Protein AF-A0A9Q7WJM7-F1 (afdb_monomer)

Sequence (71 aa):
MLTNRDGGLVALSNIKSSLREALAPHERLRWITPHSFRRSVGTVVR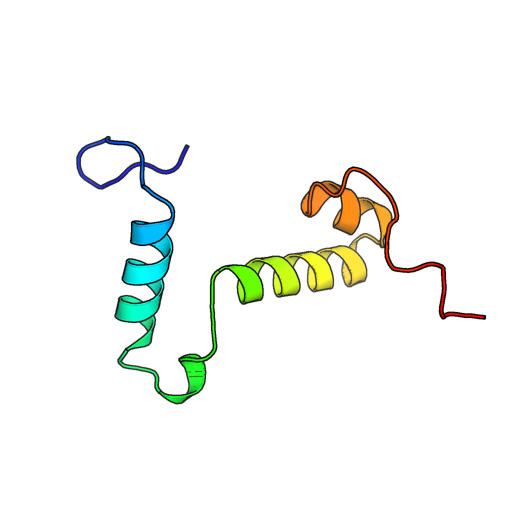DELGVEAAQQQLGHRQLATTKRHYV

Mean predicted aligned error: 7.83 Å

Secondary structure (DSSP, 8-state):
--B-TTSPBPPHHHHHHHHHHHHTT-GGGTT--HHHHHHHHHHHHHHHH-HHHHHHHHT-SS-TTSSSS--

Radius of gyration: 16.09 Å; Cα contacts (8 Å, |Δi|>4): 36; chains: 1; bounding box: 51×26×32 Å

Solvent-accessible surface area (backbone atoms only — not comparable to full-atom values): 4541 Å² total; per-residue (Å²): 134,67,57,43,100,85,69,46,78,58,52,72,68,53,56,55,51,54,52,52,59,73,33,61,89,37,73,94,50,64,87,66,48,79,63,52,54,55,51,51,52,38,48,54,35,27,77,76,61,32,65,68,52,16,36,60,76,69,66,55,93,56,86,77,90,81,79,86,80,86,124

pLDDT: mean 83.5, std 16.5, range [38.88, 97.62]

Organism: NCBI:txid319705

Foldseek 3Di:
DDADPVRHDDDPVNVQVVVCVVCVVPPVCNPDGPVNVLVVQLVVCCVPPNNVRSCVSSVPPDPPDPDPPDD

Nearest PDB structures (foldseek):
  8brs-assembly1_A  TM=4.945E-01  e=7.052E+00  Bacillus sp. FJAT-27231
  6nvy-assembly2_C  TM=4.759E-01  e=8.512E+00  Bacillus thermotolerans
  6nvw-assembly1_A  TM=4.635E-01  e=9.650E+00  Priestia megaterium

Structure (mmCIF, N/CA/C/O backbone):
data_AF-A0A9Q7WJM7-F1
#
_entry.id   AF-A0A9Q7WJM7-F1
#
loop_
_atom_site.group_PDB
_atom_site.id
_atom_site.type_symbol
_atom_site.label_atom_id
_atom_site.label_alt_id
_atom_site.label_comp_id
_atom_site.label_asym_id
_atom_site.label_entity_id
_atom_site.label_seq_id
_atom_site.pdbx_PDB_ins_code
_atom_site.Cartn_x
_atom_site.Cartn_y
_atom_site.Cartn_z
_atom_site.occupancy
_atom_site.B_iso_or_equiv
_atom_site.auth_seq_id
_atom_site.auth_comp_id
_atom_site.auth_asym_id
_atom_site.auth_atom_id
_atom_site.pdbx_PDB_model_num
ATOM 1 N N . MET A 1 1 ? 14.151 3.728 5.949 1.00 64.50 1 MET A N 1
ATOM 2 C CA . MET A 1 1 ? 14.291 4.384 4.628 1.00 64.50 1 MET A CA 1
ATOM 3 C C . MET A 1 1 ? 14.440 3.288 3.584 1.00 64.50 1 MET A C 1
ATOM 5 O O . MET A 1 1 ? 15.145 2.333 3.874 1.00 64.50 1 MET A O 1
ATOM 9 N N . LEU A 1 2 ? 13.757 3.371 2.436 1.00 77.75 2 LEU A N 1
ATOM 10 C CA . LEU A 1 2 ? 13.950 2.401 1.348 1.00 77.75 2 LEU A CA 1
ATOM 11 C C . LEU A 1 2 ? 15.225 2.754 0.578 1.00 77.75 2 LEU A C 1
ATOM 13 O O . LEU A 1 2 ? 15.359 3.886 0.104 1.00 77.75 2 LEU A O 1
ATOM 17 N N . THR A 1 3 ? 16.134 1.791 0.456 1.00 85.75 3 THR A N 1
ATOM 18 C CA . THR A 1 3 ? 17.401 1.931 -0.269 1.00 85.75 3 THR A CA 1
ATOM 19 C C . THR A 1 3 ? 17.419 1.035 -1.502 1.00 85.75 3 THR A C 1
ATOM 21 O O . THR A 1 3 ? 16.825 -0.043 -1.510 1.00 85.75 3 THR A O 1
ATOM 24 N N . ASN A 1 4 ? 18.056 1.503 -2.573 1.00 81.56 4 ASN A N 1
ATOM 25 C CA . ASN A 1 4 ? 18.318 0.693 -3.752 1.00 81.56 4 ASN A CA 1
ATOM 26 C C . ASN A 1 4 ? 19.451 -0.309 -3.449 1.00 81.56 4 ASN A C 1
ATOM 28 O O . ASN A 1 4 ? 20.051 -0.288 -2.373 1.00 81.56 4 ASN A O 1
ATOM 32 N N . ARG A 1 5 ? 19.746 -1.188 -4.410 1.00 82.12 5 ARG A N 1
ATOM 33 C CA . ARG A 1 5 ? 20.807 -2.204 -4.291 1.00 82.12 5 ARG A CA 1
ATOM 34 C C . ARG A 1 5 ? 22.206 -1.629 -4.020 1.00 82.12 5 ARG A C 1
ATOM 36 O O . ARG A 1 5 ? 23.051 -2.349 -3.508 1.00 82.12 5 ARG A O 1
ATOM 43 N N . ASP A 1 6 ? 22.416 -0.353 -4.331 1.00 87.25 6 ASP A N 1
ATOM 44 C CA . ASP A 1 6 ? 23.687 0.362 -4.190 1.00 87.25 6 ASP A CA 1
ATOM 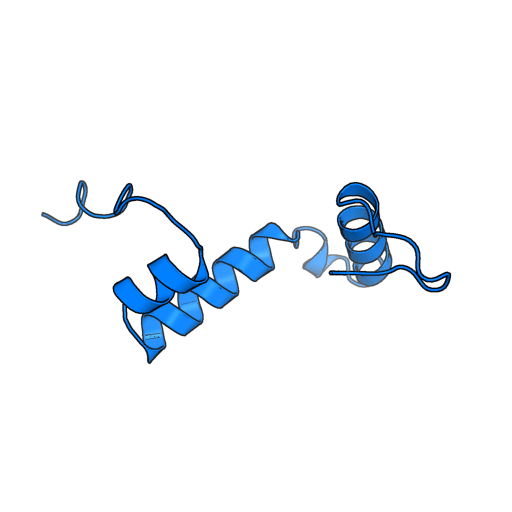45 C C . ASP A 1 6 ? 23.722 1.235 -2.918 1.00 87.25 6 ASP A C 1
ATOM 47 O O . ASP A 1 6 ? 24.635 2.033 -2.724 1.00 87.25 6 ASP A O 1
ATOM 51 N N . GLY A 1 7 ? 22.713 1.118 -2.044 1.00 84.25 7 GLY A N 1
ATOM 52 C CA . GLY A 1 7 ? 22.616 1.859 -0.780 1.00 84.25 7 GLY A CA 1
ATOM 53 C C . GLY A 1 7 ? 22.068 3.288 -0.896 1.00 84.25 7 GLY A C 1
ATOM 54 O O . GLY A 1 7 ? 21.887 3.957 0.119 1.00 84.25 7 GLY A O 1
ATOM 55 N N . GLY A 1 8 ? 21.750 3.760 -2.103 1.00 88.38 8 GLY A N 1
ATOM 56 C CA . GLY A 1 8 ? 21.137 5.067 -2.344 1.00 88.38 8 GLY A CA 1
ATOM 57 C C . GLY A 1 8 ? 19.640 5.097 -2.018 1.00 88.38 8 GLY A C 1
ATOM 58 O O . GLY A 1 8 ? 18.959 4.074 -2.064 1.00 88.38 8 GLY A O 1
ATOM 59 N N . LEU A 1 9 ? 19.092 6.276 -1.712 1.00 85.69 9 LEU A N 1
ATOM 60 C CA . LEU A 1 9 ? 17.655 6.438 -1.457 1.00 85.69 9 LEU A CA 1
ATOM 61 C C . LEU A 1 9 ? 16.826 6.115 -2.709 1.00 85.69 9 LEU A C 1
ATOM 63 O O . LEU A 1 9 ? 17.131 6.569 -3.812 1.00 85.69 9 LEU A O 1
ATOM 67 N N . VAL A 1 10 ? 15.738 5.361 -2.540 1.00 84.06 10 VAL A N 1
ATOM 68 C CA . VAL A 1 10 ? 14.829 5.046 -3.649 1.00 84.06 10 VAL A CA 1
ATOM 69 C C . VAL A 1 10 ? 13.869 6.210 -3.891 1.00 84.06 10 VAL A C 1
ATOM 71 O O . VAL A 1 10 ? 13.097 6.589 -3.009 1.00 84.06 10 VAL A O 1
ATOM 74 N N . ALA A 1 11 ? 13.857 6.738 -5.116 1.00 80.88 11 ALA A N 1
ATOM 75 C CA . ALA A 1 11 ? 12.845 7.697 -5.551 1.00 80.88 11 ALA A CA 1
ATOM 76 C C . ALA A 1 11 ? 11.464 7.030 -5.710 1.00 80.88 11 ALA A C 1
ATOM 78 O O . ALA A 1 11 ? 11.349 5.896 -6.176 1.00 80.88 11 ALA A O 1
ATOM 79 N N . LEU A 1 12 ? 10.382 7.755 -5.403 1.00 74.25 12 LEU A N 1
ATOM 80 C CA . LEU A 1 12 ? 9.005 7.246 -5.538 1.00 74.25 12 LEU A CA 1
ATOM 81 C C . LEU A 1 12 ? 8.654 6.799 -6.968 1.00 74.25 12 LEU A C 1
ATOM 83 O O . LEU A 1 12 ? 7.875 5.863 -7.153 1.00 74.25 12 LEU A O 1
ATOM 87 N N . SER A 1 13 ? 9.216 7.462 -7.980 1.00 79.06 13 SER A N 1
ATOM 88 C CA . SER A 1 13 ? 9.083 7.068 -9.387 1.00 79.06 13 SER A CA 1
ATOM 89 C C . SER A 1 13 ? 9.632 5.663 -9.637 1.00 79.06 13 SER A C 1
ATOM 91 O O . SER A 1 13 ? 8.990 4.880 -10.335 1.00 79.06 13 SER A O 1
ATOM 93 N N . ASN A 1 14 ? 10.757 5.317 -9.006 1.00 83.44 14 ASN A N 1
ATOM 94 C CA . ASN A 1 14 ? 11.384 4.005 -9.143 1.00 83.44 14 ASN A CA 1
ATOM 95 C C . ASN A 1 14 ? 10.494 2.918 -8.535 1.00 83.44 14 ASN A C 1
ATOM 97 O O . ASN A 1 14 ? 10.283 1.896 -9.169 1.00 83.44 14 ASN A O 1
ATOM 101 N N . ILE A 1 15 ? 9.863 3.173 -7.382 1.00 85.38 15 ILE A N 1
ATOM 102 C CA . ILE A 1 15 ? 8.918 2.224 -6.761 1.00 85.38 15 ILE A CA 1
ATOM 103 C C . ILE A 1 15 ? 7.732 1.931 -7.690 1.00 85.38 15 ILE A C 1
ATOM 105 O O . ILE A 1 15 ? 7.341 0.777 -7.857 1.00 85.38 15 ILE A O 1
ATOM 109 N N . LYS A 1 16 ? 7.159 2.965 -8.321 1.00 88.56 16 LYS A N 1
ATOM 110 C CA . LYS A 1 16 ? 6.047 2.794 -9.271 1.00 88.56 16 LYS A CA 1
ATOM 111 C C . LYS A 1 16 ? 6.472 2.004 -10.509 1.00 88.56 16 LYS A C 1
ATOM 113 O O . LYS A 1 16 ? 5.718 1.141 -10.953 1.00 88.56 16 LYS A O 1
ATOM 118 N N . SER A 1 17 ? 7.646 2.302 -11.064 1.00 90.81 17 SER A N 1
ATOM 119 C CA . S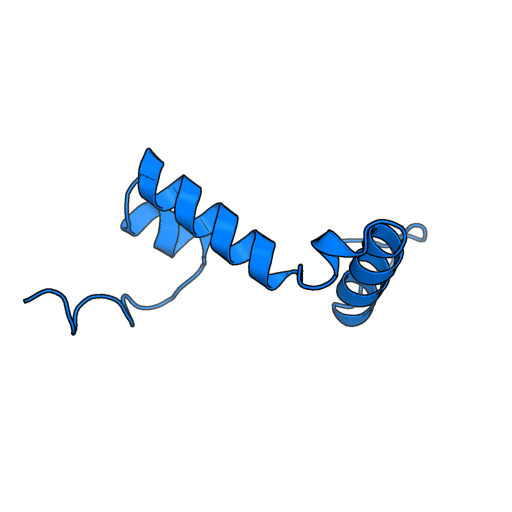ER A 1 17 ? 8.167 1.598 -12.238 1.00 90.81 17 SER A CA 1
ATOM 120 C C . SER A 1 17 ? 8.500 0.142 -11.924 1.00 90.81 17 SER A C 1
ATOM 122 O O . SER A 1 17 ? 8.009 -0.730 -12.631 1.00 90.81 17 SER A O 1
ATOM 124 N N . SER A 1 18 ? 9.200 -0.137 -10.821 1.00 91.06 18 SER A N 1
ATOM 125 C CA . SER A 1 18 ? 9.511 -1.509 -10.400 1.00 91.06 18 SER A CA 1
ATOM 126 C C . SER A 1 18 ? 8.251 -2.326 -10.116 1.00 91.06 18 SER A C 1
ATOM 128 O O . SER A 1 18 ? 8.179 -3.490 -10.496 1.00 91.06 18 SER A O 1
ATOM 130 N N . LEU A 1 19 ? 7.220 -1.725 -9.507 1.00 92.81 19 LEU A N 1
ATOM 131 C CA . LEU A 1 19 ? 5.934 -2.401 -9.329 1.00 92.81 19 LEU A CA 1
ATOM 132 C C . LEU A 1 19 ? 5.270 -2.714 -10.679 1.00 92.81 19 LEU A C 1
ATOM 134 O O . LEU A 1 19 ? 4.777 -3.820 -10.874 1.00 92.81 19 LEU A O 1
ATOM 138 N N . ARG A 1 20 ? 5.262 -1.760 -11.619 1.00 93.31 20 ARG A N 1
ATOM 139 C CA . ARG A 1 20 ? 4.695 -1.969 -12.960 1.00 93.31 20 ARG A CA 1
ATOM 140 C C . ARG A 1 20 ? 5.423 -3.086 -13.710 1.00 93.31 20 ARG A C 1
ATOM 142 O O . ARG A 1 20 ? 4.767 -3.902 -14.344 1.00 93.31 20 ARG A O 1
ATOM 149 N N . GLU A 1 21 ? 6.749 -3.126 -13.621 1.00 94.69 21 GLU A N 1
ATOM 150 C CA . GLU A 1 21 ? 7.581 -4.176 -14.220 1.00 94.69 21 GLU A CA 1
ATOM 151 C C . GLU A 1 21 ? 7.289 -5.546 -13.605 1.00 94.69 21 GLU A C 1
ATOM 153 O O . GLU A 1 21 ? 7.034 -6.499 -14.336 1.00 94.69 21 GLU A O 1
ATOM 158 N N . ALA A 1 22 ? 7.223 -5.637 -12.274 1.00 94.19 22 ALA A N 1
ATOM 159 C CA . ALA A 1 22 ? 6.897 -6.881 -11.577 1.00 94.19 22 ALA A CA 1
ATOM 160 C C . ALA A 1 22 ? 5.499 -7.419 -11.935 1.00 94.19 22 ALA A C 1
ATOM 162 O O . ALA A 1 22 ? 5.280 -8.628 -11.958 1.00 94.19 22 ALA A O 1
ATOM 163 N N . LEU A 1 23 ? 4.547 -6.530 -12.231 1.00 96.12 23 LEU A N 1
ATOM 164 C CA . LEU A 1 23 ? 3.182 -6.891 -12.616 1.00 96.12 23 LEU A CA 1
ATOM 165 C C . LEU A 1 23 ? 3.002 -7.122 -14.123 1.00 96.12 23 LEU A C 1
ATOM 167 O O . LEU A 1 23 ? 1.932 -7.577 -14.524 1.00 96.12 23 LEU A O 1
ATOM 171 N N . ALA A 1 24 ? 4.005 -6.838 -14.960 1.00 95.75 24 ALA A N 1
ATOM 172 C CA . ALA A 1 24 ? 3.895 -6.956 -16.415 1.00 95.75 24 ALA A CA 1
ATOM 173 C C . ALA A 1 24 ? 3.446 -8.352 -16.907 1.00 95.75 24 ALA A C 1
ATOM 175 O O . ALA A 1 24 ? 2.608 -8.398 -17.810 1.00 95.75 24 ALA A O 1
ATOM 176 N N . PRO A 1 25 ? 3.880 -9.482 -16.304 1.00 97.38 25 PRO A N 1
ATOM 177 C CA . PRO A 1 25 ? 3.397 -10.818 -16.678 1.00 97.38 25 PRO A CA 1
ATOM 178 C C . PRO A 1 25 ? 1.935 -11.098 -16.290 1.00 97.38 25 PRO A C 1
ATOM 180 O O . PRO A 1 25 ? 1.368 -12.117 -16.680 1.00 97.38 25 PRO A O 1
ATOM 183 N N . HIS A 1 26 ? 1.312 -10.230 -15.490 1.00 96.94 26 HIS A N 1
ATOM 184 C CA . HIS A 1 26 ? -0.004 -10.446 -14.902 1.00 96.94 26 HIS A CA 1
ATOM 185 C C . HIS A 1 26 ? -0.996 -9.385 -15.387 1.00 96.94 26 HIS A C 1
ATOM 187 O O . HIS A 1 26 ? -1.330 -8.448 -14.662 1.00 96.94 26 HIS A O 1
ATOM 193 N N . GLU A 1 27 ? -1.534 -9.555 -16.599 1.00 95.00 27 GLU A N 1
ATOM 194 C CA . GLU A 1 27 ? -2.432 -8.566 -17.221 1.00 95.00 27 GLU A CA 1
ATOM 195 C C . GLU A 1 27 ? -3.616 -8.154 -16.334 1.00 95.00 27 GLU A C 1
ATOM 197 O O . GLU A 1 27 ? -3.949 -6.971 -16.234 1.00 95.00 27 GLU A O 1
ATOM 202 N N . ARG A 1 28 ? -4.204 -9.123 -15.621 1.00 96.94 28 ARG A N 1
ATOM 203 C CA . ARG A 1 28 ? -5.324 -8.907 -14.690 1.00 96.94 28 ARG A CA 1
ATOM 204 C C . ARG A 1 28 ? -4.983 -8.014 -13.493 1.00 96.94 28 ARG A C 1
ATOM 206 O O . ARG A 1 28 ? -5.886 -7.545 -12.809 1.00 96.94 28 ARG A O 1
ATOM 213 N N . LEU A 1 29 ? -3.696 -7.818 -13.207 1.00 96.00 29 LEU A N 1
ATOM 214 C CA . LEU A 1 29 ? -3.194 -7.048 -12.069 1.00 96.00 29 LEU A CA 1
ATOM 215 C C . LEU A 1 29 ? -2.661 -5.668 -12.477 1.00 96.00 29 LEU A C 1
ATOM 217 O O . LEU A 1 29 ? -2.257 -4.905 -11.605 1.00 96.00 29 LEU A O 1
ATOM 221 N N . ARG A 1 30 ? -2.696 -5.296 -13.767 1.00 92.19 30 ARG A N 1
ATOM 222 C CA . ARG A 1 30 ? -2.150 -4.011 -14.259 1.00 92.19 30 ARG A CA 1
ATOM 223 C C . ARG A 1 30 ? -2.775 -2.766 -13.623 1.00 92.19 30 ARG A C 1
ATOM 225 O O . ARG A 1 30 ? -2.163 -1.705 -13.638 1.00 92.19 30 ARG A O 1
ATOM 232 N N . TRP A 1 31 ? -3.980 -2.881 -13.072 1.00 92.19 31 TRP A N 1
ATOM 233 C CA . TRP A 1 31 ? -4.661 -1.791 -12.369 1.00 92.19 31 TRP A CA 1
ATOM 234 C C . TRP A 1 31 ? -4.093 -1.527 -10.962 1.00 92.19 31 TRP A C 1
ATOM 236 O O . TRP A 1 31 ? -4.421 -0.511 -10.346 1.00 92.19 31 TRP A O 1
ATOM 246 N N . ILE A 1 32 ? -3.258 -2.424 -10.425 1.00 95.38 32 ILE A N 1
ATOM 247 C CA . ILE A 1 32 ? -2.676 -2.286 -9.089 1.00 95.38 32 ILE A CA 1
ATOM 248 C C . ILE A 1 32 ? -1.604 -1.194 -9.096 1.00 95.38 32 ILE A C 1
ATOM 250 O O . ILE A 1 32 ? -0.671 -1.192 -9.895 1.00 95.38 32 ILE A O 1
ATOM 254 N N . THR A 1 33 ? -1.712 -0.275 -8.140 1.00 93.00 33 THR A N 1
ATOM 255 C CA . THR A 1 33 ? -0.738 0.797 -7.899 1.00 93.00 33 THR A CA 1
ATOM 256 C C . THR A 1 33 ? -0.287 0.761 -6.436 1.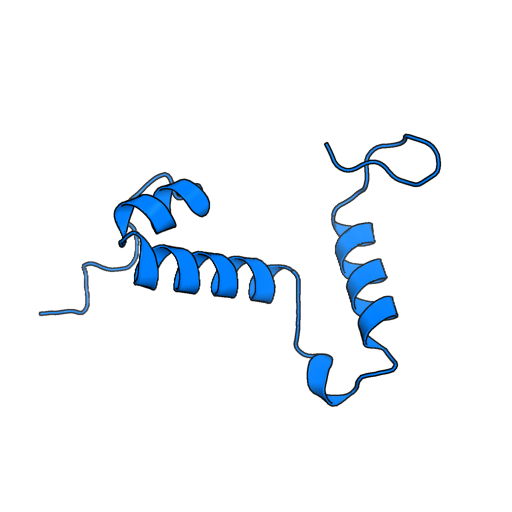00 93.00 33 THR A C 1
ATOM 258 O O . THR A 1 33 ? -0.931 0.095 -5.620 1.00 93.00 33 THR A O 1
ATOM 261 N N . PRO A 1 34 ? 0.750 1.520 -6.024 1.00 92.25 34 PRO A N 1
ATOM 262 C CA . PRO A 1 34 ? 1.096 1.632 -4.604 1.00 92.25 34 PRO A CA 1
ATOM 263 C C . PRO A 1 34 ? -0.085 2.094 -3.730 1.00 92.25 34 PRO A C 1
ATOM 265 O O . PRO A 1 34 ? -0.186 1.729 -2.560 1.00 92.25 34 PRO A O 1
ATOM 268 N N . HIS A 1 35 ? -1.022 2.856 -4.305 1.00 91.44 35 HIS A N 1
ATOM 269 C CA . HIS A 1 35 ? -2.234 3.281 -3.611 1.00 91.44 35 HIS A CA 1
ATOM 270 C C . HIS A 1 35 ? -3.179 2.110 -3.291 1.00 91.44 35 HIS A C 1
ATOM 272 O O . HIS A 1 35 ? -3.801 2.114 -2.229 1.00 91.44 35 HIS A O 1
ATOM 278 N N . SER A 1 36 ? -3.242 1.085 -4.149 1.00 93.69 36 SER A N 1
ATOM 279 C CA . SER A 1 36 ? -4.037 -0.123 -3.899 1.00 93.69 36 SER A CA 1
ATOM 280 C C . SER A 1 36 ? -3.602 -0.804 -2.597 1.00 93.69 36 SER A C 1
ATOM 282 O O . SER A 1 36 ? -4.447 -1.109 -1.763 1.00 93.69 36 SER A O 1
ATOM 284 N N . PHE A 1 37 ? -2.290 -0.935 -2.361 1.00 93.25 37 PHE A N 1
ATOM 285 C CA . PHE A 1 37 ? -1.753 -1.494 -1.112 1.00 93.25 37 PHE A CA 1
ATOM 286 C C . PHE A 1 37 ? -2.121 -0.650 0.108 1.00 93.25 37 PHE A C 1
ATOM 288 O O . PHE A 1 37 ? -2.588 -1.190 1.110 1.00 93.25 37 PHE A O 1
ATOM 295 N N . ARG A 1 38 ? -1.971 0.680 0.017 1.00 91.00 38 ARG A N 1
ATOM 296 C CA . ARG A 1 38 ? -2.355 1.598 1.101 1.00 91.00 38 ARG A CA 1
ATOM 297 C C . ARG A 1 38 ? -3.831 1.431 1.480 1.00 91.00 38 ARG A C 1
ATOM 299 O O . ARG A 1 38 ? -4.152 1.397 2.665 1.00 91.00 38 ARG A O 1
ATOM 306 N N . ARG A 1 39 ? -4.720 1.304 0.491 1.00 91.69 39 ARG A N 1
ATOM 307 C CA . ARG A 1 39 ? -6.156 1.085 0.716 1.00 91.69 39 ARG A CA 1
ATOM 308 C C . ARG A 1 39 ? -6.441 -0.280 1.345 1.00 91.69 39 ARG A C 1
ATOM 310 O O . ARG A 1 39 ? -7.233 -0.346 2.284 1.00 91.69 39 ARG A O 1
ATOM 317 N N . SER A 1 40 ? -5.795 -1.342 0.863 1.00 95.19 40 SER A N 1
ATOM 318 C CA . SER A 1 40 ? -5.962 -2.692 1.413 1.00 95.19 40 SER A CA 1
ATOM 319 C C . SER A 1 40 ? -5.538 -2.760 2.878 1.00 95.19 40 SER A C 1
ATOM 321 O O . SER A 1 40 ? -6.309 -3.230 3.706 1.00 95.19 40 SER A O 1
ATOM 323 N N . VAL A 1 41 ? -4.370 -2.206 3.223 1.00 95.38 41 VAL A N 1
ATOM 324 C CA . VAL A 1 41 ? -3.893 -2.140 4.615 1.00 95.38 41 VAL A CA 1
ATOM 325 C C . VAL A 1 41 ? -4.871 -1.367 5.497 1.00 95.38 41 VAL A C 1
A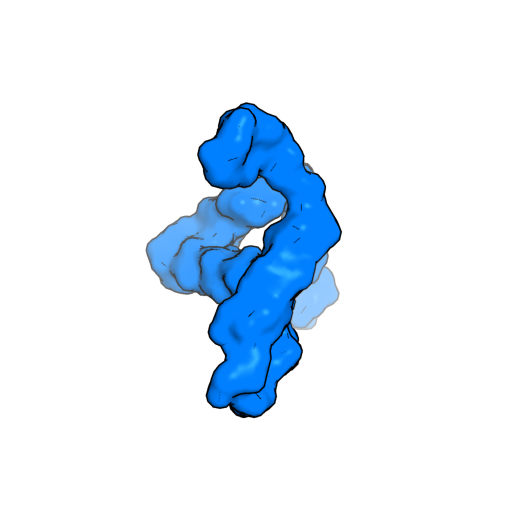TOM 327 O O . VAL A 1 41 ? -5.235 -1.848 6.563 1.00 95.38 41 VAL A O 1
ATOM 330 N N . GLY A 1 42 ? -5.346 -0.201 5.047 1.00 92.44 42 GLY A N 1
ATOM 331 C CA . GLY A 1 42 ? -6.329 0.574 5.809 1.00 92.44 42 GLY A CA 1
ATOM 332 C C . GLY A 1 42 ? -7.644 -0.176 6.044 1.00 92.44 42 GLY A C 1
ATOM 333 O O . GLY A 1 42 ? -8.255 -0.010 7.092 1.00 92.44 42 GLY A O 1
ATOM 334 N N . THR A 1 43 ? -8.058 -1.018 5.094 1.00 93.25 43 THR A N 1
ATOM 335 C CA . THR A 1 43 ? -9.270 -1.844 5.210 1.00 93.25 43 THR A CA 1
ATOM 336 C C . THR A 1 43 ? -9.079 -2.946 6.247 1.00 93.25 43 THR A C 1
ATOM 338 O O . THR A 1 43 ? -9.859 -3.018 7.187 1.00 93.25 43 THR A O 1
ATOM 341 N N . VAL A 1 44 ? -7.998 -3.725 6.140 1.00 97.62 44 VAL A N 1
ATOM 342 C CA . VAL A 1 44 ? -7.688 -4.802 7.098 1.00 97.62 44 VAL A CA 1
ATOM 343 C C . VAL A 1 44 ? -7.537 -4.250 8.515 1.00 97.62 44 VAL A C 1
ATOM 345 O O . VAL A 1 44 ? -8.144 -4.760 9.444 1.00 97.62 44 VAL A O 1
ATOM 348 N N . VAL A 1 45 ? -6.784 -3.160 8.692 1.00 95.44 45 VAL A N 1
ATOM 349 C CA . VAL A 1 45 ? -6.599 -2.558 10.022 1.00 95.44 45 VAL A CA 1
ATOM 350 C C . VAL A 1 45 ? -7.917 -2.033 10.587 1.00 95.44 45 VAL A C 1
ATOM 352 O O . VAL A 1 45 ? -8.152 -2.167 11.781 1.00 95.44 45 VAL A O 1
ATOM 355 N N . ARG A 1 46 ? -8.794 -1.460 9.755 1.00 93.31 46 ARG A N 1
ATOM 356 C CA . ARG A 1 46 ? -10.120 -1.020 10.205 1.00 93.31 46 ARG A CA 1
ATOM 357 C C . ARG A 1 46 ? -10.959 -2.199 10.685 1.00 93.31 46 ARG A C 1
ATOM 359 O O . ARG A 1 46 ? -11.601 -2.079 11.723 1.00 93.31 46 ARG A O 1
ATOM 366 N N . ASP A 1 47 ? -10.976 -3.281 9.916 1.00 94.56 47 ASP A N 1
ATOM 367 C CA . ASP A 1 47 ? -11.841 -4.431 10.179 1.00 94.56 47 ASP A CA 1
ATOM 368 C C . ASP A 1 47 ? -11.396 -5.192 11.438 1.00 94.56 47 ASP A C 1
ATOM 370 O O . ASP A 1 47 ? -12.241 -5.635 12.208 1.00 94.56 47 ASP A O 1
ATOM 374 N N . GLU A 1 48 ? -10.086 -5.249 11.699 1.00 97.44 48 GLU A N 1
ATOM 375 C CA . GLU A 1 48 ? -9.517 -5.977 12.842 1.00 97.44 48 GLU A CA 1
ATOM 376 C C . GLU A 1 48 ? -9.317 -5.109 14.099 1.00 97.44 48 GLU A C 1
ATOM 378 O O . GLU A 1 48 ? -9.426 -5.599 15.220 1.00 97.44 48 GLU A O 1
ATOM 383 N N . LEU A 1 49 ? -8.987 -3.821 13.936 1.00 95.94 49 LEU A N 1
ATOM 384 C CA . LEU A 1 49 ? -8.519 -2.941 15.023 1.00 95.94 49 LEU A CA 1
ATOM 385 C C . LEU A 1 49 ? -9.305 -1.624 15.143 1.00 95.94 49 LEU A C 1
ATOM 387 O O . LEU A 1 49 ? -9.007 -0.805 16.014 1.00 95.94 49 LEU A O 1
ATOM 391 N N . GLY A 1 50 ? -10.301 -1.399 14.286 1.00 91.06 50 GLY A N 1
ATOM 392 C CA . GLY A 1 50 ? -11.150 -0.212 14.321 1.00 91.06 50 GLY A CA 1
ATOM 393 C C . GLY A 1 50 ? -10.624 0.990 13.526 1.00 91.06 50 GLY A C 1
ATOM 394 O O . GLY A 1 50 ? -9.515 1.024 12.981 1.00 91.06 50 GLY A O 1
ATOM 395 N N . VAL A 1 51 ? -11.477 2.011 13.426 1.00 90.06 51 VAL A N 1
ATOM 396 C CA . VAL A 1 51 ? -11.282 3.173 12.541 1.00 90.06 51 VAL A CA 1
ATOM 397 C C . VAL A 1 51 ? -10.116 4.050 13.002 1.00 90.06 51 VAL A C 1
ATOM 399 O O . VAL A 1 51 ? -9.370 4.571 12.171 1.00 90.06 51 VAL A O 1
ATOM 402 N N . GLU A 1 52 ? -9.919 4.189 14.309 1.00 90.75 52 GLU A N 1
ATOM 403 C CA . GLU A 1 52 ? -8.855 4.988 14.912 1.00 90.75 52 GLU A CA 1
ATOM 404 C C . GLU A 1 52 ? -7.471 4.401 14.603 1.00 90.75 52 GLU A C 1
ATOM 406 O O . GLU A 1 52 ? -6.564 5.133 14.197 1.00 90.75 52 GLU A O 1
ATOM 411 N N . ALA A 1 53 ? -7.319 3.077 14.722 1.00 91.56 53 ALA A N 1
ATOM 412 C CA . ALA A 1 53 ? -6.088 2.372 14.370 1.00 91.56 53 ALA A CA 1
ATOM 413 C C . ALA A 1 53 ? -5.784 2.506 12.870 1.00 91.56 53 ALA A C 1
ATOM 415 O O . ALA A 1 53 ? -4.653 2.809 12.481 1.00 91.56 53 ALA A O 1
ATOM 416 N N . ALA A 1 54 ? -6.805 2.377 12.016 1.00 91.31 54 ALA A N 1
ATOM 417 C CA . ALA A 1 54 ? -6.653 2.574 10.577 1.00 91.31 54 ALA A CA 1
ATOM 418 C C . ALA A 1 54 ? -6.246 4.015 10.231 1.00 91.31 54 ALA A C 1
ATOM 420 O O . ALA A 1 54 ? -5.400 4.234 9.361 1.00 91.31 54 ALA A O 1
ATOM 421 N N . GLN A 1 55 ? -6.799 5.011 10.927 1.00 88.25 55 GLN A N 1
ATOM 422 C CA . GLN A 1 55 ? -6.439 6.413 10.733 1.00 88.25 55 GLN A CA 1
ATOM 423 C C . GLN A 1 55 ? -4.970 6.678 11.084 1.00 88.25 55 GLN A C 1
ATOM 425 O O . GLN A 1 55 ? -4.269 7.340 10.309 1.00 88.25 55 GLN A O 1
ATOM 430 N N . GLN A 1 56 ? -4.505 6.151 12.221 1.00 91.44 56 GLN A N 1
ATOM 431 C CA . GLN A 1 56 ? -3.106 6.253 12.641 1.00 91.44 56 GLN A CA 1
ATOM 432 C C . GLN A 1 56 ? -2.180 5.569 11.634 1.00 91.44 56 GLN A C 1
ATOM 434 O O . GLN A 1 56 ? -1.223 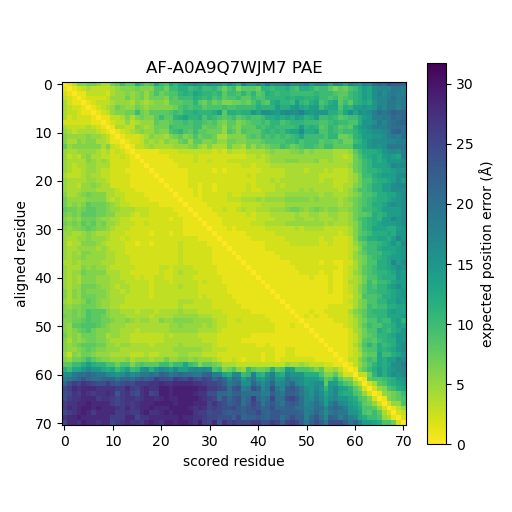6.189 11.173 1.00 91.44 56 GLN A O 1
ATOM 439 N N . GLN A 1 57 ? -2.519 4.348 11.208 1.00 92.12 57 GLN A N 1
ATOM 440 C CA . GLN A 1 57 ? -1.757 3.599 10.206 1.00 92.12 57 GLN A CA 1
ATOM 441 C C . GLN A 1 57 ? -1.639 4.353 8.874 1.00 92.12 57 GLN A C 1
ATOM 443 O O . GLN A 1 57 ? -0.606 4.320 8.206 1.00 92.12 57 GLN A O 1
ATOM 448 N N . LEU A 1 58 ? -2.701 5.047 8.465 1.00 90.38 58 LEU A N 1
ATOM 449 C CA . LEU A 1 58 ? -2.699 5.849 7.247 1.00 90.38 58 LEU A CA 1
ATOM 450 C C . LEU A 1 58 ? -2.017 7.214 7.437 1.00 90.38 58 LEU A C 1
ATOM 452 O O . LEU A 1 58 ? -1.707 7.871 6.441 1.00 90.38 58 LEU A O 1
ATOM 456 N N . GLY A 1 59 ? -1.745 7.655 8.666 1.00 85.31 59 GLY A N 1
ATOM 457 C CA . GLY A 1 59 ? -1.144 8.961 8.942 1.00 85.31 59 GLY A CA 1
ATOM 458 C C . GLY A 1 59 ? -2.068 10.136 8.600 1.00 85.31 59 GLY A C 1
ATOM 459 O O . GLY A 1 59 ? -1.597 11.216 8.242 1.00 85.31 59 GLY A O 1
ATOM 460 N N . HIS A 1 60 ? -3.390 9.942 8.654 1.00 81.25 60 HIS A N 1
ATOM 461 C CA . HIS A 1 60 ? -4.351 11.021 8.413 1.00 81.25 60 HIS A CA 1
ATOM 462 C C . HIS A 1 60 ? -4.431 11.943 9.645 1.00 81.25 60 HIS A C 1
ATOM 464 O O . HIS A 1 60 ? -4.919 11.540 10.702 1.00 81.25 60 HIS A O 1
ATOM 470 N N . ARG A 1 61 ? -3.978 13.204 9.506 1.00 56.78 61 ARG A N 1
ATOM 471 C CA . ARG A 1 61 ? -3.979 14.219 10.588 1.00 56.78 61 ARG A CA 1
ATOM 472 C C . ARG A 1 61 ? -5.375 14.632 11.069 1.00 56.78 61 ARG A C 1
ATOM 474 O O . ARG A 1 61 ? -5.473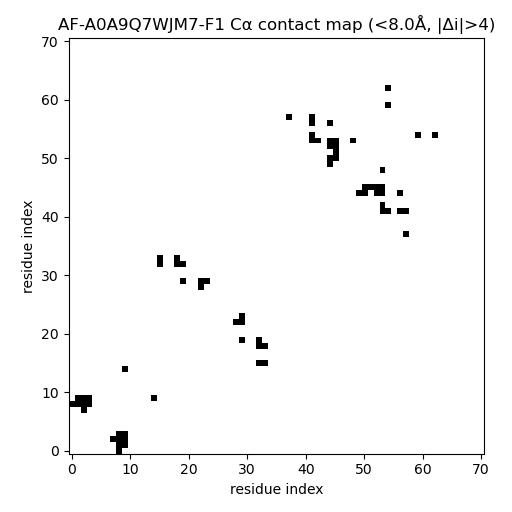 15.215 12.141 1.00 56.78 61 ARG A O 1
ATOM 481 N N . GLN A 1 62 ? -6.437 14.365 10.311 1.00 53.09 62 GLN A N 1
ATOM 482 C CA . GLN A 1 62 ? -7.814 14.680 10.700 1.00 53.09 62 GLN A CA 1
ATOM 483 C C . GLN A 1 62 ? -8.768 13.569 10.252 1.00 53.09 62 GLN A C 1
ATOM 485 O O . GLN A 1 62 ? -8.560 12.951 9.210 1.00 53.09 62 GLN A O 1
ATOM 490 N N . LEU A 1 63 ? -9.851 13.388 11.012 1.00 52.12 63 LEU A N 1
ATOM 491 C CA . LEU A 1 63 ? -11.023 12.526 10.768 1.00 52.12 63 LEU A CA 1
ATOM 492 C C . LEU A 1 63 ? -11.836 12.922 9.503 1.00 52.12 63 LEU A C 1
ATOM 494 O O . LEU A 1 63 ? -13.029 12.646 9.396 1.00 52.12 63 LEU A O 1
ATOM 498 N N . ALA A 1 64 ? -11.217 13.620 8.552 1.00 48.53 64 ALA A N 1
ATOM 499 C CA . ALA A 1 64 ? -11.784 13.993 7.264 1.00 48.53 64 ALA A CA 1
ATOM 500 C C . ALA A 1 64 ? -11.455 12.842 6.298 1.00 48.53 64 ALA A C 1
ATOM 502 O O . ALA A 1 64 ? -10.302 12.660 5.930 1.00 48.53 64 ALA A O 1
ATOM 503 N N . THR A 1 65 ? -12.361 11.928 5.948 1.00 45.38 65 THR A N 1
ATOM 504 C CA . THR A 1 65 ? -13.642 12.208 5.289 1.00 45.38 65 THR A CA 1
ATOM 505 C C . THR A 1 65 ? -14.621 11.033 5.474 1.00 45.38 65 THR A C 1
ATOM 507 O O . THR A 1 65 ? -15.106 10.475 4.495 1.00 45.38 65 THR A O 1
ATOM 510 N N . THR A 1 66 ? -14.942 10.633 6.711 1.00 44.91 66 THR A N 1
ATOM 511 C CA . THR A 1 66 ? -15.994 9.611 6.938 1.00 44.91 66 THR A CA 1
ATOM 512 C C . THR A 1 66 ? -16.829 9.887 8.189 1.00 44.91 66 THR A C 1
ATOM 514 O O . THR A 1 66 ? -17.007 9.024 9.038 1.00 44.91 66 THR A O 1
ATOM 517 N N . LYS A 1 67 ? -17.360 11.110 8.314 1.00 45.72 67 LYS A N 1
ATOM 518 C CA . LYS A 1 67 ? -18.474 11.411 9.238 1.00 45.72 67 LYS A CA 1
ATOM 519 C C . LYS A 1 67 ? -19.609 12.247 8.624 1.00 45.72 67 LYS A C 1
ATOM 521 O O . LYS A 1 67 ? -20.484 12.681 9.357 1.00 45.72 67 LYS A O 1
ATOM 526 N N . ARG A 1 68 ? -19.648 12.472 7.300 1.00 43.75 68 ARG A N 1
ATOM 527 C CA . ARG A 1 68 ? -20.678 13.340 6.677 1.00 43.75 68 ARG A CA 1
ATOM 528 C C . ARG 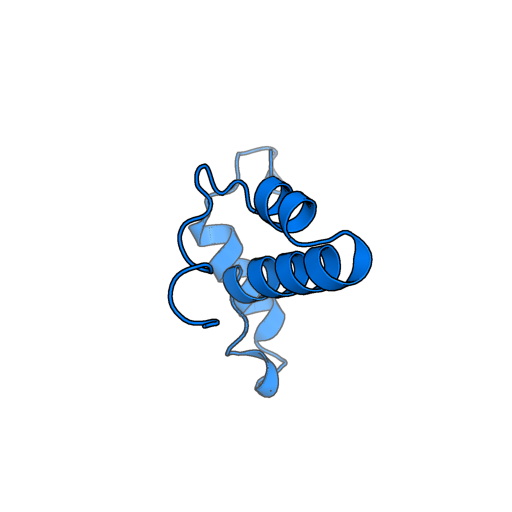A 1 68 ? -21.755 12.632 5.839 1.00 43.75 68 ARG A C 1
ATOM 530 O O . ARG A 1 68 ? -22.614 13.319 5.310 1.00 43.75 68 ARG A O 1
ATOM 537 N N . HIS A 1 69 ? -21.753 11.299 5.741 1.00 44.66 69 HIS A N 1
ATOM 538 C CA . H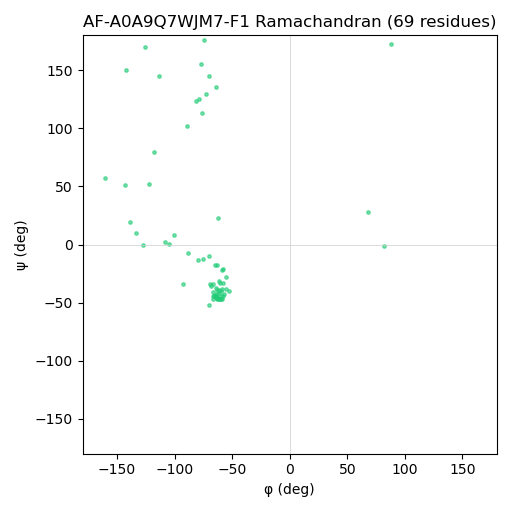IS A 1 69 ? -22.746 10.561 4.933 1.00 44.66 69 HIS A CA 1
ATOM 539 C C . HIS A 1 69 ? -23.291 9.270 5.576 1.00 44.66 69 HIS A C 1
ATOM 541 O O . HIS A 1 69 ? -23.827 8.429 4.869 1.00 44.66 69 HIS A O 1
ATOM 547 N N . TYR A 1 70 ? -23.164 9.104 6.897 1.00 38.88 70 TYR A N 1
ATOM 548 C CA . TYR A 1 70 ? -23.774 7.977 7.626 1.00 38.88 70 TYR A CA 1
ATOM 549 C C . TYR A 1 70 ? -24.712 8.473 8.737 1.00 38.88 70 TYR A C 1
ATOM 551 O O . TYR A 1 70 ? -24.561 8.099 9.898 1.00 38.88 70 TYR A O 1
ATOM 559 N N . VAL A 1 71 ? -25.643 9.356 8.361 1.00 51.00 71 VAL A N 1
ATOM 560 C CA . VAL A 1 71 ? -26.923 9.594 9.049 1.00 51.00 71 VAL A CA 1
ATOM 561 C C . VAL A 1 71 ? -28.002 9.589 7.980 1.00 51.00 71 VAL A C 1
ATOM 563 O O . VAL A 1 71 ? -27.739 10.219 6.927 1.00 51.00 71 VAL A O 1
#

InterPro domains:
  IPR011010 DNA breaking-rejoining enzyme, catalytic core [SSF56349] (3-70)
  IPR013762 Integrase-like, catalytic domain superfamily [G3DSA:1.10.443.10] (1-71)